Protein AF-A0A962M9F0-F1 (afdb_monomer)

Radius of gyration: 22.5 Å; Cα contacts (8 Å, |Δi|>4): 206; chains: 1; bounding box: 71×39×58 Å

Foldseek 3Di:
DACCVVPVLVVVVVVCVVVVHDDDDDDDDDHLLVQCVVQHDDPDSDLQSLCVVVVHDHQDDLDDPVLVVCVVVVNPVSVVSNVVRVVSSVVSVVVSCLLCQQRRPPAQQVCVVVVNVQARRRPRHHPQWDWPAQWDDDPPWTKTKIAGNPSRHIDIDTDDCVVDDDDDPDDD

Secondary structure (DSSP, 8-state):
--STTTTHHHHHHHHHHHTTPPPPPP-----HHHHHHHH---S--SHHHHHHHTTPPPPPP---HHHHHHHHTT-HHHHHHHHHHHHHHHHHHHHHHHHHTTT-TT---HHHHTT-TTS-TTT--TT-EEEEEEEEEETTEEEEEEEETTT--EEEEEEPGGGSPPP-----

Sequence (172 aa):
AHNGKAFDEKKAQARMMIHHMPPPAPFRQIDTKQEIKKVSAHSSNKLFDLAHSLELDPKEDAGGYNTWINSMAGNKKAQKHFKKYNIQDVNTLEQLYLEIRPWIKSHPQINILTDRPKACPRCGIEDTMHITMKYKATNGNKYVYYRCRECKGMAKSRVPEEQYQKVDYHNA

Nearest PDB structures (foldseek):
  3ncz-assembly2_C  TM=2.449E-01  e=2.724E+00  Homo sapiens
  6wjf-assembly1_A  TM=2.147E-01  e=2.005E+00  Homo sapiens
  8x8x-assembly1_A  TM=3.851E-01  e=9.850E+00  Homo sapiens
  5wng-assembly2_C  TM=2.392E-01  e=4.444E+00  Homo sapiens
  5wng-assembly1_B  TM=2.387E-01  e=5.340E+00  Homo sapiens

pLDDT: mean 90.22, std 8.77, range [54.44, 98.38]

Mean predicted aligned error: 6.49 Å

Solvent-accessible surface area (backbone atoms only — not comparable to full-atom values): 10324 Å² total; per-residue (Å²): 85,70,51,27,79,81,40,56,51,51,56,49,49,53,50,32,58,76,67,72,46,78,81,78,79,93,78,90,81,63,33,51,42,62,47,44,64,76,72,52,86,67,99,51,75,48,70,63,55,40,27,61,76,66,73,42,68,79,65,68,80,79,66,58,71,65,40,56,54,38,31,76,73,66,34,64,68,37,42,52,48,49,53,52,34,55,53,42,50,50,52,38,49,50,53,51,44,64,69,47,51,42,69,43,87,87,60,70,49,35,11,67,77,68,74,34,84,74,19,33,44,74,77,47,49,61,89,34,66,42,82,75,42,76,76,45,80,52,102,90,47,42,29,32,31,31,32,28,70,80,67,59,25,69,50,74,45,79,51,63,65,95,81,50,87,78,86,78,82,74,85,128

Structure (mmCIF, N/CA/C/O backbone):
data_AF-A0A962M9F0-F1
#
_entry.id   AF-A0A962M9F0-F1
#
loop_
_atom_site.group_PDB
_atom_site.id
_atom_site.type_symbol
_atom_site.label_atom_id
_atom_site.label_alt_id
_atom_site.label_comp_id
_atom_site.label_asym_id
_atom_site.label_entity_id
_atom_site.label_seq_id
_atom_site.pdbx_PDB_ins_code
_atom_site.Cartn_x
_atom_site.Cartn_y
_atom_site.Cartn_z
_atom_site.occupancy
_atom_site.B_iso_or_equiv
_atom_site.auth_seq_id
_atom_site.auth_comp_id
_atom_site.auth_asym_id
_atom_site.auth_atom_id
_atom_site.pdbx_PDB_model_num
ATOM 1 N N . ALA A 1 1 ? -3.366 -2.726 4.047 1.00 91.31 1 ALA A N 1
ATOM 2 C CA . ALA A 1 1 ? -3.461 -2.346 5.478 1.00 91.31 1 ALA A CA 1
ATOM 3 C C . ALA A 1 1 ? -2.642 -1.083 5.719 1.00 91.31 1 ALA A C 1
ATOM 5 O O . ALA A 1 1 ? -1.724 -0.832 4.948 1.00 91.31 1 ALA A O 1
ATOM 6 N N . HIS A 1 2 ? -2.929 -0.319 6.772 1.00 94.31 2 HIS A N 1
ATOM 7 C CA . HIS A 1 2 ? -2.104 0.816 7.192 1.00 94.31 2 HIS A CA 1
ATOM 8 C C . HIS A 1 2 ? -1.583 0.559 8.603 1.00 94.31 2 HIS A C 1
ATOM 10 O O . HIS A 1 2 ? -2.379 0.463 9.527 1.00 94.31 2 HIS A O 1
ATOM 16 N N . ASN A 1 3 ? -0.263 0.428 8.771 1.00 95.25 3 ASN A N 1
ATOM 17 C CA . ASN A 1 3 ? 0.381 0.019 10.028 1.00 95.25 3 ASN A CA 1
ATOM 18 C C . ASN A 1 3 ? 0.062 -1.423 10.485 1.00 95.25 3 ASN A C 1
ATOM 20 O O . ASN A 1 3 ? 0.339 -1.781 11.631 1.00 95.25 3 ASN A O 1
ATOM 24 N N . GLY A 1 4 ? -0.477 -2.259 9.594 1.00 94.38 4 GLY A N 1
ATOM 25 C CA . GLY A 1 4 ? -0.932 -3.608 9.925 1.00 94.38 4 GLY A CA 1
ATOM 26 C C . GLY A 1 4 ? 0.179 -4.562 10.351 1.00 94.38 4 GLY A C 1
ATOM 27 O O . GLY A 1 4 ? -0.011 -5.325 11.292 1.00 94.38 4 GLY A O 1
ATOM 28 N N . LYS A 1 5 ? 1.369 -4.471 9.743 1.00 94.50 5 LYS A N 1
ATOM 29 C CA . LYS A 1 5 ? 2.504 -5.350 10.095 1.00 94.50 5 LYS A CA 1
ATOM 30 C C . LYS A 1 5 ? 3.056 -5.066 11.490 1.00 94.50 5 LYS A C 1
ATOM 32 O O . LYS A 1 5 ? 3.600 -5.934 12.167 1.00 94.50 5 LYS A O 1
ATOM 37 N N . ALA A 1 6 ? 2.982 -3.805 11.912 1.00 95.00 6 ALA A N 1
ATOM 38 C CA . ALA A 1 6 ? 3.497 -3.377 13.208 1.00 95.00 6 ALA A CA 1
ATOM 39 C C . ALA A 1 6 ? 2.463 -3.527 14.332 1.00 95.00 6 ALA A C 1
ATOM 41 O O . ALA A 1 6 ? 2.863 -3.568 15.496 1.00 95.00 6 ALA A O 1
ATOM 42 N N . PHE A 1 7 ? 1.170 -3.596 13.998 1.00 95.12 7 PHE A N 1
ATOM 43 C CA . PHE A 1 7 ? 0.080 -3.591 14.968 1.00 95.12 7 PHE A CA 1
ATOM 44 C C . PHE A 1 7 ? -0.876 -4.775 14.792 1.00 95.12 7 PHE A C 1
ATOM 46 O O . PHE A 1 7 ? -0.771 -5.724 15.566 1.00 95.12 7 PHE A O 1
ATOM 53 N N . ASP A 1 8 ? -1.773 -4.738 13.801 1.00 93.94 8 ASP A N 1
ATOM 54 C CA . ASP A 1 8 ? -2.878 -5.699 13.653 1.00 93.94 8 ASP A CA 1
ATOM 55 C C . ASP A 1 8 ? -2.396 -7.150 13.596 1.00 93.94 8 ASP A C 1
ATOM 57 O O . ASP A 1 8 ? -2.868 -7.996 14.352 1.00 93.94 8 ASP A O 1
ATOM 61 N N . GLU A 1 9 ? -1.394 -7.421 12.759 1.00 95.25 9 GLU A N 1
ATOM 62 C CA . GLU A 1 9 ? -0.821 -8.755 12.586 1.00 95.25 9 GLU A CA 1
ATOM 63 C C . GLU A 1 9 ? -0.226 -9.275 13.900 1.00 95.25 9 GLU A C 1
ATOM 65 O O . GLU A 1 9 ? -0.535 -10.384 14.331 1.00 95.25 9 GLU A O 1
ATOM 70 N N . LYS A 1 10 ? 0.564 -8.447 14.593 1.00 95.75 10 LYS A N 1
ATOM 71 C CA . LYS A 1 10 ? 1.186 -8.824 15.870 1.00 95.75 10 LYS A CA 1
ATOM 72 C C . LYS A 1 10 ? 0.148 -9.041 16.968 1.00 95.75 10 LYS A C 1
ATOM 74 O O . LYS A 1 10 ? 0.290 -9.958 17.772 1.00 95.75 10 LYS A O 1
ATOM 79 N N . LYS A 1 11 ? -0.897 -8.208 17.015 1.00 96.69 11 LYS A N 1
ATOM 80 C CA . LYS A 1 11 ? -1.996 -8.346 17.981 1.00 96.69 11 LYS A CA 1
ATOM 81 C C . LYS A 1 11 ? -2.796 -9.622 17.729 1.00 96.69 11 LYS A C 1
ATOM 83 O O . LYS A 1 11 ? -3.086 -10.333 18.689 1.00 96.69 11 LYS A O 1
ATOM 88 N N . ALA A 1 12 ? -3.102 -9.926 16.469 1.00 95.94 12 ALA A N 1
ATOM 89 C CA . ALA A 1 12 ? -3.793 -11.151 16.087 1.00 95.94 12 ALA 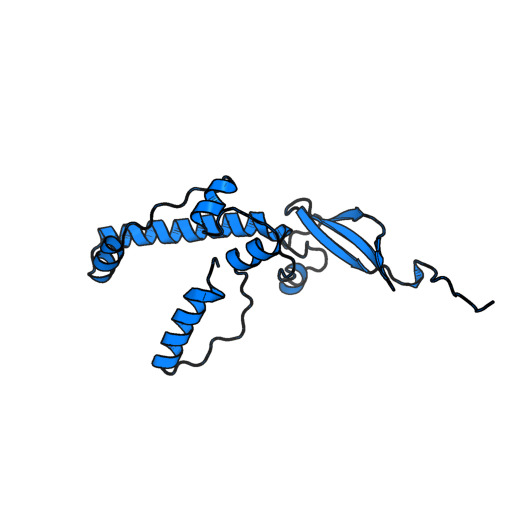A CA 1
ATOM 90 C C . ALA A 1 12 ? -2.949 -12.393 16.411 1.00 95.94 12 ALA A C 1
ATOM 92 O O . ALA A 1 12 ? -3.417 -13.273 17.129 1.00 95.94 12 ALA A O 1
ATOM 93 N N . GLN A 1 13 ? -1.684 -12.430 15.981 1.00 96.44 13 GLN A N 1
ATOM 94 C CA . GLN A 1 13 ? -0.785 -13.561 16.235 1.00 96.44 13 GLN A CA 1
ATOM 95 C C . GLN A 1 13 ? -0.563 -13.807 17.732 1.00 96.44 13 GLN A C 1
ATOM 97 O O . GLN A 1 13 ? -0.595 -14.954 18.164 1.00 96.44 13 GLN A O 1
ATOM 102 N N . ALA A 1 14 ? -0.427 -12.756 18.549 1.00 97.88 14 ALA A N 1
ATOM 103 C CA . ALA A 1 14 ? -0.330 -12.914 20.001 1.00 97.88 14 ALA A CA 1
ATOM 104 C C . ALA A 1 14 ? -1.567 -13.614 20.593 1.00 97.88 14 ALA A C 1
ATOM 106 O O . ALA A 1 14 ? -1.433 -14.470 21.465 1.00 97.88 14 ALA A O 1
ATOM 107 N N . ARG A 1 15 ? -2.776 -13.294 20.107 1.00 97.94 15 ARG A N 1
ATOM 108 C CA . ARG A 1 15 ? -4.003 -13.993 20.524 1.00 97.94 15 ARG A CA 1
ATOM 109 C C . ARG A 1 15 ? -4.039 -15.431 20.020 1.00 97.94 15 ARG A C 1
ATOM 111 O O . ARG A 1 15 ? -4.382 -16.314 20.795 1.00 97.94 15 ARG A O 1
ATOM 118 N N . MET A 1 16 ? -3.622 -15.680 18.782 1.00 97.94 16 MET A N 1
ATOM 119 C CA . MET A 1 16 ? -3.520 -17.038 18.239 1.00 97.94 16 MET A CA 1
ATOM 120 C C . MET A 1 16 ? -2.579 -17.915 19.077 1.00 97.94 16 MET A C 1
ATOM 122 O O . MET A 1 16 ? -2.946 -19.035 19.414 1.00 97.94 16 MET A O 1
ATOM 126 N N . MET A 1 17 ? -1.422 -17.385 19.492 1.00 98.25 17 MET A N 1
ATOM 127 C CA . MET A 1 17 ? -0.468 -18.091 20.359 1.00 98.25 17 MET A CA 1
ATOM 128 C C . MET A 1 17 ? -1.065 -18.427 21.730 1.00 98.25 17 MET A C 1
ATOM 130 O O . MET A 1 17 ? -0.918 -19.553 22.195 1.00 98.25 17 MET A O 1
ATOM 134 N N . ILE A 1 18 ? -1.775 -17.479 22.355 1.00 98.38 18 ILE A N 1
ATOM 135 C CA . ILE A 1 18 ? -2.464 -17.696 23.641 1.00 98.38 18 ILE A CA 1
ATOM 136 C C . ILE A 1 18 ? -3.522 -18.802 23.529 1.00 98.38 18 ILE A C 1
ATOM 138 O O . ILE A 1 18 ? -3.723 -19.558 24.472 1.00 98.38 18 ILE A O 1
ATOM 142 N N . HIS A 1 19 ? -4.193 -18.901 22.382 1.00 98.25 19 HIS A N 1
ATOM 143 C CA . HIS A 1 19 ? -5.245 -19.886 22.134 1.00 98.25 19 HIS A CA 1
ATOM 144 C C . HIS A 1 19 ? -4.746 -21.165 21.442 1.00 98.25 19 HIS A C 1
ATOM 146 O O . HIS A 1 19 ? -5.565 -21.936 20.950 1.00 98.25 19 HIS A O 1
ATOM 152 N N . HIS A 1 20 ? -3.429 -21.397 21.389 1.00 97.56 20 HIS A N 1
ATOM 153 C CA . HIS A 1 20 ? -2.816 -22.574 20.757 1.00 97.56 20 HIS A CA 1
ATOM 154 C C . HIS A 1 20 ? -3.271 -22.816 19.307 1.00 97.56 20 HIS A C 1
ATOM 156 O O . HIS A 1 20 ? -3.342 -23.952 18.839 1.00 97.56 20 HIS A O 1
ATOM 162 N N . MET A 1 21 ? -3.581 -21.741 18.582 1.00 98.12 21 MET A N 1
ATOM 163 C CA . MET A 1 21 ? -3.944 -21.819 17.172 1.00 98.12 21 MET A CA 1
ATOM 164 C C . MET A 1 21 ? -2.680 -21.907 16.306 1.00 98.12 21 MET A C 1
ATOM 166 O O . MET A 1 21 ? -1.683 -21.241 16.613 1.00 98.12 21 MET A O 1
ATOM 170 N N . PRO A 1 22 ? -2.702 -22.679 15.203 1.00 97.31 22 PRO A N 1
ATOM 171 C CA . PRO A 1 22 ? -1.584 -22.721 14.268 1.00 97.31 22 PRO A CA 1
ATOM 172 C C . PRO A 1 22 ? -1.374 -21.348 13.610 1.00 97.31 22 PRO A C 1
ATOM 174 O O . PRO A 1 22 ? -2.337 -20.587 13.467 1.00 97.31 22 PRO A O 1
ATOM 177 N N . PRO A 1 23 ? -0.142 -21.016 13.179 1.00 95.94 23 PRO A N 1
ATOM 178 C CA . PRO A 1 23 ? 0.106 -19.785 12.436 1.00 95.94 23 PRO A CA 1
ATOM 179 C C . PRO A 1 23 ? -0.738 -19.746 11.149 1.00 95.94 23 PRO A C 1
ATOM 181 O O . PRO A 1 23 ? -1.020 -20.797 10.565 1.00 95.94 23 PRO A O 1
ATOM 184 N N . PRO A 1 24 ? -1.142 -18.551 10.678 1.00 94.31 24 PRO A N 1
ATOM 185 C CA . PRO A 1 24 ? -1.878 -18.438 9.426 1.00 94.31 24 PRO A CA 1
ATOM 186 C C . PRO A 1 24 ? -1.002 -18.874 8.243 1.00 94.31 24 PRO A C 1
ATOM 188 O O . PRO A 1 24 ? 0.226 -18.763 8.287 1.00 94.31 24 PRO A O 1
ATOM 191 N N . ALA A 1 25 ? -1.636 -19.323 7.158 1.00 95.12 25 ALA A N 1
ATOM 192 C CA . ALA A 1 25 ? -0.933 -19.592 5.907 1.00 95.12 25 ALA A CA 1
ATOM 193 C C . ALA A 1 25 ? -0.184 -18.331 5.420 1.00 95.12 25 ALA A C 1
ATOM 195 O O . ALA A 1 25 ? -0.677 -17.219 5.634 1.00 95.12 25 ALA A O 1
ATOM 196 N N . PRO A 1 26 ? 0.977 -18.465 4.751 1.00 92.00 26 PRO A N 1
ATOM 197 C CA . PRO A 1 26 ? 1.729 -17.316 4.259 1.00 92.00 26 PRO A CA 1
ATOM 198 C C . PRO A 1 26 ? 0.885 -16.419 3.346 1.00 92.00 26 PRO A C 1
ATOM 200 O O . PRO A 1 26 ? 0.266 -16.889 2.393 1.00 92.00 26 PRO A O 1
ATOM 203 N N . PHE A 1 27 ? 0.903 -15.112 3.600 1.00 91.25 27 PHE A N 1
ATOM 204 C CA . PHE A 1 27 ? 0.191 -14.120 2.796 1.00 91.25 27 PHE A CA 1
ATOM 205 C C . PHE A 1 27 ? 1.095 -12.937 2.454 1.00 91.25 27 PHE A C 1
ATOM 207 O O . PHE A 1 27 ? 2.059 -12.624 3.155 1.00 91.25 27 PHE A O 1
ATOM 214 N N . ARG A 1 28 ? 0.777 -12.239 1.358 1.00 89.00 28 ARG A N 1
ATOM 215 C CA . ARG A 1 28 ? 1.411 -10.956 1.036 1.00 89.00 28 ARG A CA 1
ATOM 216 C C . ARG A 1 28 ? 0.565 -9.816 1.571 1.00 89.00 28 ARG A C 1
ATOM 218 O O . ARG A 1 28 ? -0.609 -9.698 1.241 1.00 89.00 28 ARG A O 1
ATOM 225 N N . GLN A 1 29 ? 1.199 -8.926 2.323 1.00 92.31 29 GLN A N 1
ATOM 226 C CA . GLN A 1 29 ? 0.565 -7.717 2.832 1.00 92.31 29 GLN A CA 1
ATOM 227 C C . GLN A 1 29 ? 1.301 -6.471 2.355 1.00 92.31 29 GLN A C 1
ATOM 229 O O . GLN A 1 29 ? 2.511 -6.314 2.560 1.00 92.31 29 GLN A O 1
ATOM 234 N N . ILE A 1 30 ? 0.528 -5.551 1.784 1.00 95.31 30 ILE A N 1
ATOM 235 C CA . ILE A 1 30 ? 0.953 -4.181 1.518 1.00 95.31 30 ILE A CA 1
ATOM 236 C C . ILE A 1 30 ? 0.560 -3.334 2.727 1.00 95.31 30 ILE A C 1
ATOM 238 O O . ILE A 1 30 ? -0.628 -3.167 3.034 1.00 95.31 30 ILE A O 1
ATOM 242 N N . ASP A 1 31 ? 1.575 -2.832 3.425 1.00 96.50 31 ASP A N 1
ATOM 243 C CA . ASP A 1 31 ? 1.419 -1.875 4.515 1.00 96.50 31 ASP A CA 1
ATOM 244 C C . ASP A 1 31 ? 1.686 -0.470 3.970 1.00 96.50 31 ASP A C 1
ATOM 246 O O . ASP A 1 31 ? 2.838 -0.084 3.765 1.00 96.50 31 ASP A O 1
ATOM 250 N N . THR A 1 32 ? 0.620 0.286 3.708 1.00 96.44 32 THR A N 1
ATOM 251 C CA . THR A 1 32 ? 0.701 1.592 3.037 1.00 96.44 32 THR A CA 1
ATOM 252 C C . THR A 1 32 ? 1.570 2.577 3.812 1.00 96.44 32 THR A C 1
ATOM 254 O O . THR A 1 32 ? 2.328 3.325 3.206 1.00 96.44 32 THR A O 1
ATOM 257 N N . LYS A 1 33 ? 1.573 2.508 5.149 1.00 96.50 33 LYS A N 1
ATOM 258 C CA . LYS A 1 33 ? 2.432 3.343 5.997 1.00 96.50 33 LYS A CA 1
ATOM 259 C C . LYS A 1 33 ? 3.915 3.041 5.794 1.00 96.50 33 LYS A C 1
ATOM 261 O O . LYS A 1 33 ? 4.734 3.956 5.798 1.00 96.50 33 LYS A O 1
ATOM 266 N N . GLN A 1 34 ? 4.277 1.766 5.656 1.00 96.12 34 GLN A N 1
ATOM 267 C CA . GLN A 1 34 ? 5.665 1.385 5.387 1.00 96.12 34 GLN A CA 1
ATOM 268 C C . GLN A 1 34 ? 6.071 1.728 3.958 1.00 96.12 34 GLN A C 1
ATOM 270 O O . GLN A 1 34 ? 7.188 2.186 3.747 1.00 96.12 34 GLN A O 1
ATOM 275 N N . GLU A 1 35 ? 5.187 1.510 2.983 1.00 96.50 35 GLU A N 1
ATOM 276 C CA . GLU A 1 35 ? 5.506 1.788 1.583 1.00 96.50 35 GLU A CA 1
ATOM 277 C C . GLU A 1 35 ? 5.673 3.288 1.316 1.00 96.50 35 GLU A C 1
ATOM 279 O O . GLU A 1 35 ? 6.654 3.670 0.684 1.00 96.50 35 GLU A O 1
ATOM 284 N N . ILE A 1 36 ? 4.805 4.141 1.873 1.00 95.69 36 ILE A N 1
ATOM 285 C CA . ILE A 1 36 ? 4.906 5.608 1.759 1.00 95.69 36 ILE A CA 1
ATOM 286 C C . ILE A 1 36 ? 6.245 6.114 2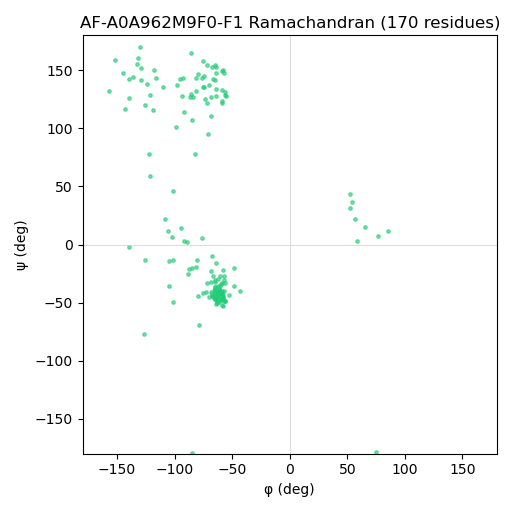.297 1.00 95.69 36 ILE A C 1
ATOM 288 O O . ILE A 1 36 ? 6.939 6.860 1.607 1.00 95.69 36 ILE A O 1
ATOM 292 N N . LYS A 1 37 ? 6.672 5.630 3.472 1.00 95.25 37 LYS A N 1
ATOM 293 C CA . LYS A 1 37 ? 7.967 5.991 4.077 1.00 95.25 37 LYS A CA 1
ATOM 294 C C . LYS A 1 37 ? 9.175 5.692 3.187 1.00 95.25 37 LYS A C 1
ATOM 296 O O . LYS A 1 37 ? 10.212 6.322 3.345 1.00 95.25 37 LYS A O 1
ATOM 301 N N . LYS A 1 38 ? 9.078 4.711 2.284 1.00 95.44 38 LYS A N 1
ATOM 302 C CA . LYS A 1 38 ? 10.180 4.341 1.378 1.00 95.44 38 LYS A CA 1
ATOM 303 C C . LYS A 1 38 ? 10.286 5.258 0.161 1.00 95.44 38 LYS A C 1
ATOM 305 O O . LYS A 1 38 ? 11.300 5.208 -0.537 1.00 95.44 38 LYS A O 1
ATOM 310 N N . VAL A 1 39 ? 9.220 5.989 -0.165 1.00 94.69 39 VAL A N 1
ATOM 311 C CA . VAL A 1 39 ? 9.084 6.691 -1.452 1.00 94.69 39 VAL A CA 1
ATOM 312 C C . VAL A 1 39 ? 8.790 8.179 -1.311 1.00 94.69 39 VAL A C 1
ATOM 314 O O . VAL A 1 39 ? 8.911 8.899 -2.294 1.00 94.69 39 VAL A O 1
ATOM 317 N N . SER A 1 40 ? 8.429 8.645 -0.117 1.00 93.81 40 SER A N 1
ATOM 318 C CA . SER A 1 40 ? 7.998 10.021 0.132 1.00 93.81 40 SER A CA 1
ATOM 319 C C . SER A 1 40 ? 8.315 10.457 1.565 1.00 93.81 40 SER A C 1
ATOM 321 O O . SER A 1 40 ? 8.478 9.623 2.460 1.00 93.81 40 SER A O 1
ATOM 323 N N . ALA A 1 41 ? 8.386 11.771 1.775 1.00 94.69 41 ALA A N 1
ATOM 324 C CA . ALA A 1 41 ? 8.697 12.402 3.055 1.00 94.69 41 ALA A CA 1
ATOM 325 C C . A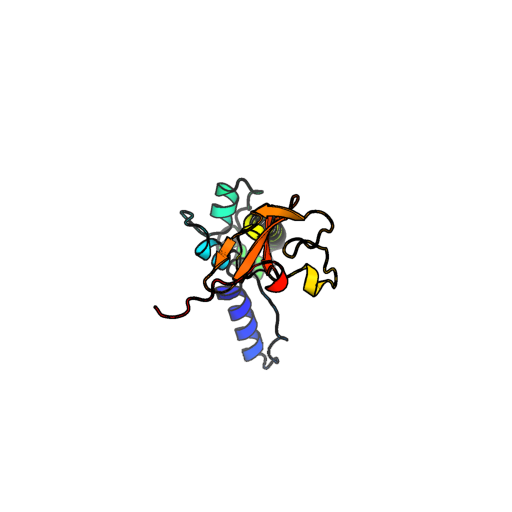LA A 1 41 ? 7.552 13.329 3.509 1.00 94.69 41 ALA A C 1
ATOM 327 O O . ALA A 1 41 ? 7.746 14.528 3.681 1.00 94.69 41 ALA A O 1
ATOM 328 N N . HIS A 1 42 ? 6.343 12.781 3.674 1.00 93.81 42 HIS A N 1
ATOM 329 C CA . HIS A 1 42 ? 5.217 13.529 4.248 1.00 93.81 42 HIS A CA 1
ATOM 330 C C . HIS A 1 42 ? 5.498 13.923 5.706 1.00 93.81 42 HIS A C 1
ATOM 332 O O . HIS A 1 42 ? 6.112 13.155 6.452 1.00 93.81 42 HIS A O 1
ATOM 338 N N . SER A 1 43 ? 4.970 15.074 6.138 1.00 94.56 43 SER A N 1
ATOM 339 C CA . SER A 1 43 ? 5.096 15.578 7.517 1.00 94.56 43 SER A CA 1
ATOM 340 C C . SER A 1 43 ? 4.567 14.592 8.565 1.00 94.56 43 SER A C 1
ATOM 342 O O . SER A 1 43 ? 5.073 14.524 9.683 1.00 94.56 43 SER A O 1
ATOM 344 N N . SER A 1 44 ? 3.565 13.790 8.200 1.00 94.25 44 SER A N 1
ATOM 345 C CA . SER A 1 44 ? 3.073 12.673 8.997 1.00 94.25 44 SER A CA 1
ATOM 346 C C . SER A 1 44 ? 2.633 11.528 8.092 1.00 94.25 44 SER A C 1
ATOM 348 O O . SER A 1 44 ? 2.136 11.730 6.991 1.00 94.25 44 SER A O 1
ATOM 350 N N . ASN A 1 45 ? 2.808 10.302 8.587 1.00 94.94 45 ASN A N 1
ATOM 351 C CA . ASN A 1 45 ? 2.391 9.074 7.911 1.00 94.94 45 ASN A CA 1
ATOM 352 C C . ASN A 1 45 ? 1.182 8.426 8.599 1.00 94.94 45 ASN A C 1
ATOM 354 O O . ASN A 1 45 ? 1.014 7.209 8.518 1.00 94.94 45 ASN A O 1
ATOM 358 N N . LYS A 1 46 ? 0.398 9.186 9.372 1.00 93.06 46 LYS A N 1
ATOM 359 C CA . LYS A 1 46 ? -0.895 8.698 9.867 1.00 93.06 46 LYS A CA 1
ATOM 360 C C . LYS A 1 46 ? -1.893 8.719 8.712 1.00 93.06 46 LYS A C 1
ATOM 362 O O . LYS A 1 46 ? -1.861 9.631 7.896 1.00 93.06 46 LYS A O 1
ATOM 367 N N . LEU A 1 47 ? -2.797 7.741 8.679 1.00 92.56 47 LEU A N 1
ATOM 368 C CA . LEU A 1 47 ? -3.824 7.639 7.638 1.00 92.56 47 LEU A CA 1
ATOM 369 C C . LEU A 1 47 ? -4.630 8.937 7.484 1.00 92.56 47 LEU A C 1
ATOM 371 O O . LEU A 1 47 ? -4.831 9.374 6.363 1.00 92.56 47 LEU A O 1
ATOM 375 N N . PHE A 1 48 ? -5.027 9.561 8.599 1.00 90.62 48 PHE A N 1
ATOM 376 C CA . PHE A 1 48 ? -5.761 10.831 8.601 1.00 90.62 48 PHE A CA 1
ATOM 377 C C . PHE A 1 48 ? -4.977 11.957 7.908 1.00 90.62 48 PHE A C 1
ATOM 379 O O . PHE A 1 48 ? -5.488 12.583 6.986 1.00 90.62 48 PHE A O 1
ATOM 386 N N . ASP A 1 49 ? -3.720 12.166 8.309 1.00 92.75 49 ASP A N 1
ATOM 387 C CA . ASP A 1 49 ? -2.880 13.241 7.767 1.00 92.75 49 ASP A CA 1
ATOM 388 C C . ASP A 1 49 ? -2.593 13.026 6.275 1.00 92.75 49 ASP A C 1
ATOM 390 O O . ASP A 1 49 ? -2.621 13.969 5.490 1.00 92.75 49 ASP A O 1
ATOM 394 N N . LEU A 1 50 ? -2.363 11.770 5.875 1.00 94.38 50 LEU A N 1
ATOM 395 C CA . LEU A 1 50 ? -2.155 11.405 4.476 1.00 94.38 50 LEU A CA 1
ATOM 396 C C . LEU A 1 50 ? -3.414 11.628 3.642 1.00 94.38 50 LEU A C 1
ATOM 398 O O . LEU A 1 50 ? -3.311 12.221 2.574 1.00 94.38 50 LEU A O 1
ATOM 402 N N . ALA A 1 51 ? -4.576 11.196 4.138 1.00 92.69 51 ALA A N 1
ATOM 403 C CA . ALA A 1 51 ? -5.856 11.405 3.472 1.00 92.69 51 ALA A CA 1
ATOM 404 C C . ALA A 1 51 ? -6.128 12.894 3.251 1.00 92.69 51 ALA A C 1
ATOM 406 O O . ALA A 1 51 ? -6.479 13.284 2.148 1.00 92.69 51 ALA A O 1
ATOM 407 N N . HIS A 1 52 ? -5.861 13.730 4.257 1.00 91.19 52 HIS A N 1
ATOM 408 C CA . HIS A 1 52 ? -5.994 15.176 4.115 1.00 91.19 52 HIS A CA 1
ATOM 409 C C . HIS A 1 52 ? -4.993 15.755 3.102 1.00 91.19 52 HIS A C 1
ATOM 411 O O . HIS A 1 52 ? -5.378 16.516 2.224 1.00 91.19 52 HIS A O 1
ATOM 417 N N . SER A 1 53 ? -3.714 15.366 3.182 1.00 92.31 53 SER A N 1
ATOM 418 C CA . SER A 1 53 ? -2.663 15.897 2.297 1.00 92.31 53 SER A CA 1
ATOM 419 C C . SER A 1 53 ? -2.789 15.477 0.831 1.00 92.31 53 SER A C 1
ATOM 421 O O . SER A 1 53 ? -2.220 16.131 -0.037 1.00 92.31 53 SER A O 1
ATOM 423 N N . LEU A 1 54 ? -3.479 14.366 0.571 1.00 92.94 54 LEU A N 1
ATOM 424 C CA . LEU A 1 54 ? -3.708 13.806 -0.760 1.00 92.94 54 LEU A CA 1
ATOM 425 C C . LEU A 1 54 ? -5.149 14.036 -1.236 1.00 92.94 54 LEU A C 1
ATOM 427 O O . LEU A 1 54 ? -5.553 13.423 -2.216 1.00 92.94 54 LEU A O 1
ATOM 431 N N . GLU A 1 55 ? -5.912 14.882 -0.532 1.00 93.19 55 GLU A N 1
ATOM 432 C CA . GLU A 1 55 ? -7.294 15.241 -0.883 1.00 93.19 55 GLU A CA 1
ATOM 433 C C . GLU A 1 55 ? -8.213 14.014 -1.068 1.00 93.19 55 GLU A C 1
ATOM 435 O O . GLU A 1 55 ? -9.084 13.983 -1.933 1.00 93.19 55 GLU A O 1
ATOM 440 N N . LEU A 1 56 ? -8.007 12.980 -0.245 1.00 92.38 56 LEU A N 1
ATOM 441 C CA . LEU A 1 56 ? -8.831 11.769 -0.217 1.00 92.38 56 LEU A CA 1
ATOM 442 C C . LEU A 1 56 ? -10.054 11.964 0.678 1.00 92.38 56 LEU A C 1
ATOM 444 O O . LEU A 1 56 ? -10.080 12.858 1.531 1.00 92.38 56 LEU A O 1
ATOM 448 N N . ASP A 1 57 ? -11.035 11.066 0.550 1.00 84.19 57 ASP A N 1
ATOM 449 C CA . ASP A 1 57 ? -12.246 11.151 1.357 1.00 84.19 57 ASP A CA 1
ATOM 450 C C . ASP A 1 57 ? -11.911 11.174 2.856 1.00 84.19 57 ASP A C 1
ATOM 452 O O . ASP A 1 57 ? -11.191 10.294 3.363 1.00 84.19 57 ASP A O 1
ATOM 456 N N . PRO A 1 58 ? -12.438 12.175 3.584 1.00 70.81 58 PRO A N 1
ATOM 457 C CA . PRO A 1 58 ? -12.036 12.432 4.946 1.00 70.81 58 PRO A CA 1
ATOM 458 C C . PRO A 1 58 ? -12.431 11.271 5.850 1.00 70.81 58 PRO A C 1
ATOM 460 O O . PRO A 1 58 ? -13.498 10.659 5.743 1.00 70.81 58 PRO A O 1
ATOM 463 N N . LYS A 1 59 ? -11.534 10.989 6.783 1.00 72.06 59 LYS A N 1
ATOM 464 C CA . LYS A 1 59 ? -11.752 10.029 7.850 1.00 72.06 59 LYS A CA 1
ATOM 465 C C . LYS A 1 59 ? -12.565 10.690 8.965 1.00 72.06 59 LYS A C 1
ATOM 467 O O . LYS A 1 59 ? -12.228 11.787 9.408 1.00 72.06 59 LYS A O 1
ATOM 472 N N . GLU A 1 60 ? -13.615 10.015 9.431 1.00 73.69 60 GLU A N 1
ATOM 473 C CA . GLU A 1 60 ? -14.332 10.447 10.636 1.00 73.69 60 GLU A CA 1
ATOM 474 C C . GLU A 1 60 ? -13.439 10.281 11.870 1.00 73.69 60 GLU A C 1
ATOM 476 O O . GLU A 1 60 ? -12.557 9.424 11.899 1.00 73.69 60 GLU A O 1
ATOM 481 N N . ASP A 1 61 ? -13.662 11.084 12.907 1.00 74.06 61 ASP A N 1
ATOM 482 C CA . ASP A 1 61 ? -13.014 10.848 14.195 1.00 74.06 61 ASP A CA 1
ATOM 483 C C . ASP A 1 61 ? -13.500 9.505 14.772 1.00 74.06 61 ASP A C 1
ATOM 485 O O . ASP A 1 61 ? -14.699 9.223 14.791 1.00 74.06 61 ASP A O 1
ATOM 489 N N . ALA A 1 62 ? -12.562 8.685 15.256 1.00 72.50 62 ALA A N 1
ATOM 490 C CA . ALA A 1 62 ? -12.845 7.435 15.972 1.00 72.50 62 ALA A CA 1
ATOM 491 C C . ALA A 1 62 ? -13.581 7.680 17.297 1.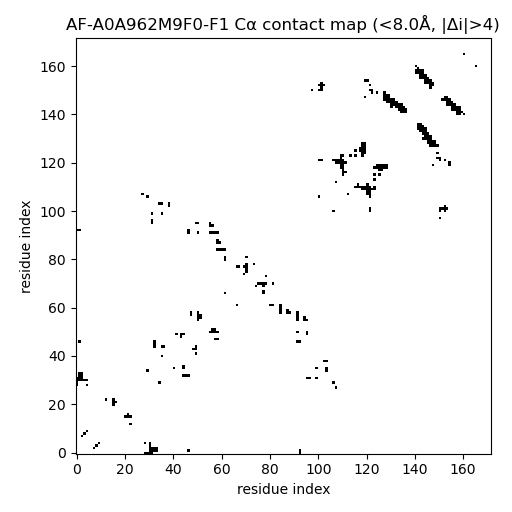00 72.50 62 ALA A C 1
ATOM 493 O O . ALA A 1 62 ? -14.070 6.747 17.946 1.00 72.50 62 ALA A O 1
ATOM 494 N N . GLY A 1 63 ? -13.550 8.936 17.739 1.00 76.12 63 GLY A N 1
ATOM 495 C CA . GLY A 1 63 ? -13.816 9.343 19.094 1.00 76.12 63 GLY A CA 1
ATOM 496 C C . GLY A 1 63 ? -12.643 9.016 20.016 1.00 76.12 63 GLY A C 1
ATOM 497 O O . GLY A 1 63 ? -11.601 8.480 19.633 1.00 76.12 63 GLY A O 1
ATOM 498 N N . GLY A 1 64 ? -12.834 9.342 21.290 1.00 82.56 64 GLY A N 1
ATOM 499 C CA . GLY A 1 64 ? -11.845 9.084 22.326 1.00 82.56 64 GLY A CA 1
ATOM 500 C C . GLY A 1 64 ? -11.922 7.675 22.912 1.00 82.56 64 GLY A C 1
ATOM 501 O O . GLY A 1 64 ? -12.798 6.864 22.606 1.00 82.56 64 GLY A O 1
ATOM 502 N N . TYR A 1 65 ? -11.032 7.428 23.869 1.00 86.75 65 TYR A N 1
ATOM 503 C CA . TYR A 1 65 ? -10.983 6.217 24.692 1.00 86.75 65 TYR A CA 1
ATOM 504 C C . TYR A 1 65 ? -12.345 5.821 25.301 1.00 86.75 65 TYR A C 1
ATOM 506 O O . TYR A 1 65 ? -12.695 4.643 25.351 1.00 86.75 65 TYR A O 1
ATOM 514 N N . ASN A 1 66 ? -13.169 6.802 25.679 1.00 86.75 66 ASN A N 1
ATOM 515 C CA . ASN A 1 66 ? -14.508 6.551 26.219 1.00 86.75 66 ASN A CA 1
ATOM 516 C C . ASN A 1 66 ? -15.434 5.849 25.218 1.00 86.75 66 ASN A C 1
ATOM 518 O O . ASN A 1 66 ? -16.237 5.005 25.612 1.00 86.75 66 ASN A O 1
ATOM 522 N N . THR A 1 67 ? -15.324 6.156 23.924 1.00 86.19 67 THR A N 1
ATOM 523 C CA . THR A 1 67 ? -16.119 5.484 22.891 1.00 86.19 67 THR A CA 1
ATOM 524 C C . THR A 1 67 ? -15.790 3.993 22.869 1.00 86.19 67 THR A C 1
ATOM 526 O O . THR A 1 67 ? -16.711 3.175 22.865 1.00 86.19 67 THR A O 1
ATOM 529 N N . TRP A 1 68 ? -14.499 3.641 22.953 1.00 88.44 68 TRP A N 1
ATOM 530 C CA . TRP A 1 68 ? -14.002 2.258 22.999 1.00 88.44 68 TRP A CA 1
ATOM 531 C C . TRP A 1 68 ? -14.589 1.481 24.178 1.00 88.44 68 TRP A C 1
ATOM 533 O O . TRP A 1 68 ? -15.207 0.436 23.965 1.00 88.44 68 TRP A O 1
ATOM 543 N N . ILE A 1 69 ? -14.470 2.019 25.397 1.00 92.06 69 ILE A N 1
ATOM 544 C CA . ILE A 1 69 ? -15.028 1.392 26.607 1.00 92.06 69 ILE A CA 1
ATOM 545 C C . ILE A 1 69 ? -16.533 1.174 26.458 1.00 92.06 69 ILE A C 1
ATOM 547 O O . ILE A 1 69 ? -17.027 0.073 26.691 1.00 92.06 69 ILE A O 1
ATOM 551 N N . ASN A 1 70 ? -17.263 2.201 26.021 1.00 90.88 70 ASN A N 1
ATOM 552 C CA . ASN A 1 70 ? -18.712 2.113 25.866 1.00 90.88 70 ASN A CA 1
ATOM 553 C C . ASN A 1 70 ? -19.116 1.039 24.848 1.00 90.88 70 ASN A C 1
ATOM 555 O O . ASN A 1 70 ? -20.090 0.319 25.058 1.00 90.88 70 ASN A O 1
ATOM 559 N N . SER A 1 71 ? -18.360 0.897 23.758 1.00 92.00 71 SER A N 1
ATOM 560 C CA . SER A 1 71 ? -18.590 -0.153 22.762 1.00 92.00 71 SER A CA 1
ATOM 561 C C . SER A 1 71 ? -18.397 -1.554 23.347 1.00 92.00 71 SER A C 1
ATOM 563 O O . SER A 1 71 ? -19.245 -2.427 23.137 1.00 92.00 71 SER A O 1
ATOM 565 N N . MET A 1 72 ? -17.332 -1.749 24.136 1.00 91.38 72 MET A N 1
ATOM 566 C CA . MET A 1 72 ? -17.066 -3.006 24.846 1.00 91.38 72 MET A CA 1
ATOM 567 C C . MET A 1 72 ? -18.130 -3.320 25.903 1.00 91.38 72 MET A C 1
ATOM 569 O O . MET A 1 72 ? -18.464 -4.483 26.101 1.00 91.38 72 MET A O 1
ATOM 573 N N . ALA A 1 73 ? -18.711 -2.295 26.527 1.00 94.56 73 ALA A N 1
ATOM 574 C CA . ALA A 1 73 ? -19.814 -2.423 27.478 1.00 94.56 73 ALA A CA 1
ATOM 575 C C . ALA A 1 73 ? -21.184 -2.700 26.817 1.00 94.56 73 ALA A C 1
ATOM 577 O O . ALA A 1 73 ? -22.206 -2.706 27.497 1.00 94.56 73 ALA A O 1
ATOM 578 N N . GLY A 1 74 ? -21.243 -2.905 25.495 1.00 93.81 74 GLY A N 1
ATOM 579 C CA . GLY A 1 74 ? -22.488 -3.227 24.789 1.00 93.81 74 GLY A CA 1
ATOM 580 C C . GLY A 1 74 ? -23.332 -2.012 24.387 1.00 93.81 74 GLY A C 1
ATOM 581 O O . GLY A 1 74 ? -24.482 -2.168 23.971 1.00 93.81 74 GLY A O 1
ATOM 582 N N . ASN A 1 75 ? -22.796 -0.790 24.476 1.00 95.19 75 ASN A N 1
ATOM 583 C CA . ASN A 1 75 ? -23.534 0.405 24.077 1.00 95.19 75 ASN A CA 1
ATOM 584 C C . ASN A 1 75 ? -23.748 0.436 22.551 1.00 95.19 75 ASN A C 1
ATOM 586 O O . ASN A 1 75 ? -22.822 0.689 21.776 1.00 95.19 75 ASN A O 1
ATOM 590 N N . LYS A 1 76 ? -25.003 0.262 22.116 1.00 94.94 76 LYS A N 1
ATOM 591 C CA . LYS A 1 76 ? -25.378 0.223 20.690 1.00 94.94 76 LYS A CA 1
ATOM 592 C C . LYS A 1 76 ? -25.004 1.494 19.917 1.00 94.94 76 LYS A C 1
ATOM 594 O O . LYS A 1 76 ? -24.674 1.408 18.735 1.00 94.94 76 LYS A O 1
ATOM 599 N N . LYS A 1 77 ? -25.039 2.674 20.550 1.00 92.06 77 LYS A N 1
ATOM 600 C CA . LYS A 1 77 ? -24.669 3.946 19.901 1.00 92.06 77 LYS A CA 1
ATOM 601 C C . LYS A 1 77 ? -23.164 3.997 19.633 1.00 92.06 77 LYS A C 1
ATOM 603 O O . LYS A 1 77 ? -22.767 4.324 18.517 1.00 92.06 77 LYS A O 1
ATOM 608 N N . ALA A 1 78 ? -22.349 3.610 20.615 1.00 92.56 78 ALA A N 1
ATOM 609 C CA . ALA A 1 78 ? -20.898 3.513 20.457 1.00 92.56 78 ALA A CA 1
ATOM 610 C C . ALA A 1 78 ? -20.514 2.457 19.406 1.00 92.56 78 ALA A C 1
ATOM 612 O O . ALA A 1 78 ? -19.700 2.732 18.530 1.00 92.56 78 ALA A O 1
ATOM 613 N N . GLN A 1 79 ? -21.164 1.289 19.416 1.00 93.31 79 GLN A N 1
ATOM 614 C CA . GLN A 1 79 ? -20.945 0.242 18.411 1.00 93.31 79 GLN A CA 1
ATOM 615 C C . GLN A 1 79 ? -21.322 0.695 16.994 1.00 93.31 79 GLN A C 1
ATOM 617 O O . GLN A 1 79 ? -20.572 0.456 16.048 1.00 93.31 79 GLN A O 1
ATOM 622 N N . LYS A 1 80 ? -22.461 1.388 16.828 1.00 92.88 80 LYS A N 1
ATOM 623 C CA . LYS A 1 80 ? -22.874 1.945 15.530 1.00 92.88 80 LYS A CA 1
ATOM 624 C C . LYS A 1 80 ? -21.865 2.975 15.019 1.00 92.88 80 LYS A C 1
ATOM 626 O O . LYS A 1 80 ? -21.545 2.963 13.832 1.00 92.88 80 LYS A O 1
ATOM 631 N N . HIS A 1 81 ? -21.354 3.829 15.904 1.00 90.62 81 HIS A N 1
ATOM 632 C CA . HIS A 1 81 ? -20.311 4.792 15.565 1.00 90.62 81 HIS A CA 1
ATOM 633 C C . HIS A 1 81 ? -19.005 4.094 15.151 1.00 90.62 81 HIS A C 1
ATOM 635 O O . HIS A 1 81 ? -18.506 4.378 14.068 1.00 90.62 81 HIS A O 1
ATOM 641 N N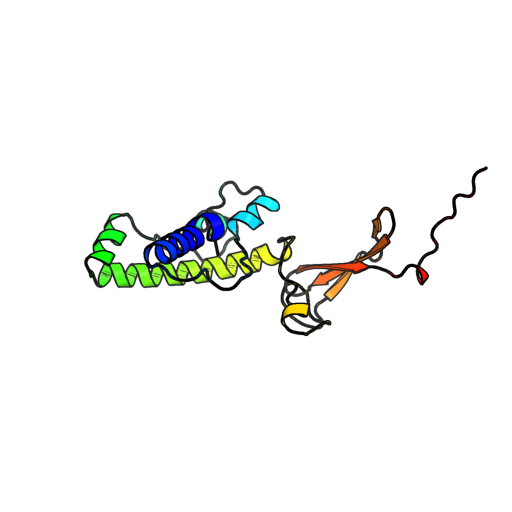 . PHE A 1 82 ? -18.519 3.098 15.907 1.00 89.38 82 PHE A N 1
ATOM 642 C CA . PHE A 1 82 ? -17.335 2.321 15.507 1.00 89.38 82 PHE A CA 1
ATOM 643 C C . PHE A 1 82 ? -17.493 1.613 14.180 1.00 89.38 82 PHE A C 1
ATOM 645 O O . PHE A 1 82 ? -16.562 1.590 13.385 1.00 89.38 82 PHE A O 1
ATOM 652 N N . LYS A 1 83 ? -18.661 1.014 13.938 1.00 91.00 83 LYS A N 1
ATOM 653 C CA . LYS A 1 83 ? -18.930 0.359 12.662 1.00 91.00 83 LYS A CA 1
ATOM 654 C C . LYS A 1 83 ? -18.785 1.360 11.516 1.00 91.00 83 LYS A C 1
ATOM 656 O O . LYS A 1 83 ? -18.115 1.051 10.539 1.00 91.00 83 LYS A O 1
ATOM 661 N N . LYS A 1 84 ? -19.383 2.548 11.650 1.00 90.69 84 LYS A N 1
ATOM 662 C CA . LYS A 1 84 ? -19.292 3.614 10.645 1.00 90.69 84 LYS A CA 1
ATOM 663 C C . LYS A 1 84 ? -17.843 4.067 10.437 1.00 90.69 84 LYS A C 1
ATOM 665 O O . LYS A 1 84 ? -17.375 4.074 9.304 1.00 90.69 84 LYS A O 1
ATOM 670 N N . TYR A 1 85 ? -17.133 4.350 11.525 1.00 89.00 85 TYR A N 1
ATOM 671 C CA . TYR A 1 85 ? -15.729 4.749 11.501 1.00 89.00 85 TYR A CA 1
ATOM 672 C C . TYR A 1 85 ? -14.830 3.692 10.837 1.00 89.00 85 TYR A C 1
ATOM 674 O O . TYR A 1 85 ? -14.066 4.015 9.936 1.00 89.00 85 TYR A O 1
ATOM 682 N N . ASN A 1 86 ? -14.966 2.414 11.208 1.00 89.88 86 ASN A N 1
ATOM 683 C CA . ASN A 1 86 ? -14.158 1.329 10.646 1.00 89.88 86 ASN A CA 1
ATOM 684 C C . ASN A 1 86 ? -14.422 1.123 9.147 1.00 89.88 86 ASN A C 1
ATOM 686 O O . ASN A 1 86 ? -13.494 0.814 8.405 1.00 89.88 86 ASN A O 1
ATOM 690 N N . ILE A 1 87 ? -15.673 1.285 8.696 1.00 91.88 87 ILE A N 1
ATOM 691 C CA . ILE A 1 87 ? -16.014 1.234 7.266 1.00 91.88 87 ILE A CA 1
ATOM 692 C C . ILE A 1 87 ? -15.323 2.382 6.525 1.00 91.88 87 ILE A C 1
ATOM 694 O O . ILE A 1 87 ? -14.683 2.145 5.503 1.00 91.88 87 ILE A O 1
ATOM 698 N N . GLN A 1 88 ? -15.401 3.603 7.061 1.00 90.19 88 GLN A N 1
ATOM 699 C CA . GLN A 1 88 ? -14.744 4.758 6.453 1.00 90.19 88 GLN A CA 1
ATOM 700 C C . GLN A 1 88 ? -13.222 4.578 6.397 1.00 90.19 88 GLN A C 1
ATOM 702 O O . GLN A 1 88 ? -12.617 4.835 5.363 1.00 90.19 88 GLN A O 1
ATOM 707 N N . ASP A 1 89 ? -12.609 4.049 7.458 1.00 89.88 89 ASP A N 1
ATOM 708 C CA . ASP A 1 89 ? -11.176 3.741 7.497 1.00 89.88 89 ASP A CA 1
ATOM 709 C C . ASP A 1 89 ? -10.744 2.780 6.385 1.00 89.88 89 ASP A C 1
ATOM 711 O O . ASP A 1 89 ? -9.678 2.966 5.796 1.00 89.88 89 ASP A O 1
ATOM 715 N N . VAL A 1 90 ? -11.559 1.763 6.086 1.00 92.75 90 VAL A N 1
ATOM 716 C CA . VAL A 1 90 ? -11.294 0.824 4.986 1.00 92.75 90 VAL A CA 1
ATOM 717 C C . VAL A 1 90 ? -11.382 1.533 3.635 1.00 92.75 90 VAL A C 1
ATOM 719 O O . VAL A 1 90 ? -10.477 1.360 2.819 1.00 92.75 90 VAL A O 1
ATOM 722 N N . ASN A 1 91 ? -12.400 2.370 3.426 1.00 94.06 91 ASN A N 1
ATOM 723 C CA . ASN A 1 91 ? -12.576 3.126 2.182 1.00 94.06 91 ASN A CA 1
ATOM 724 C C . ASN A 1 91 ? -11.415 4.107 1.949 1.00 94.06 91 ASN A C 1
ATOM 726 O O . ASN A 1 91 ? -10.780 4.085 0.895 1.00 94.06 91 ASN A O 1
ATOM 730 N N . THR A 1 92 ? -11.067 4.918 2.953 1.00 94.62 92 THR A N 1
ATOM 731 C CA . THR A 1 92 ? -9.936 5.857 2.877 1.00 94.62 92 THR A CA 1
ATOM 732 C C . THR A 1 92 ? -8.615 5.113 2.663 1.00 94.62 92 THR A C 1
ATOM 734 O O . THR A 1 92 ? -7.755 5.554 1.900 1.00 94.62 92 THR A O 1
ATOM 737 N N . LEU A 1 93 ? -8.431 3.954 3.305 1.00 95.38 93 LEU A N 1
ATOM 738 C CA . LEU A 1 93 ? -7.256 3.114 3.089 1.00 95.38 93 LEU A CA 1
ATOM 739 C C . LEU A 1 93 ? -7.180 2.569 1.658 1.00 95.38 93 LEU A C 1
ATOM 741 O O . LEU A 1 93 ? -6.083 2.499 1.101 1.00 95.38 93 LEU A O 1
ATOM 745 N N . GLU A 1 94 ? -8.302 2.152 1.077 1.00 95.94 94 GLU A N 1
ATOM 746 C CA . GLU A 1 94 ? -8.356 1.691 -0.309 1.00 95.94 94 GLU A CA 1
ATOM 747 C C . GLU A 1 94 ? -7.974 2.815 -1.274 1.00 95.94 94 GLU A C 1
ATOM 749 O O . GLU A 1 94 ? -7.080 2.619 -2.100 1.00 95.94 94 GLU A O 1
ATOM 754 N N . GLN A 1 95 ? -8.565 4.001 -1.115 1.00 96.06 95 GLN A N 1
ATOM 755 C CA . GLN A 1 95 ? -8.226 5.180 -1.917 1.00 96.06 95 GLN A CA 1
ATOM 756 C C . GLN A 1 95 ? -6.737 5.510 -1.812 1.00 96.06 95 GLN A C 1
ATOM 758 O O . GLN A 1 95 ? -6.046 5.612 -2.826 1.00 96.06 95 GLN A O 1
ATOM 763 N N . LEU A 1 96 ? -6.209 5.556 -0.583 1.00 96.19 96 LEU A N 1
ATOM 764 C CA . LEU A 1 96 ? -4.787 5.783 -0.350 1.00 96.19 96 LEU A CA 1
ATOM 765 C C . LEU A 1 96 ? -3.937 4.720 -1.044 1.00 96.19 96 LEU A C 1
ATOM 767 O O . LEU A 1 96 ? -2.933 5.042 -1.671 1.00 96.19 96 LEU A O 1
ATOM 771 N N . TYR A 1 97 ? -4.311 3.446 -0.927 1.00 96.69 97 TYR A N 1
ATOM 772 C CA . TYR A 1 97 ? -3.596 2.361 -1.585 1.00 96.69 97 TYR A CA 1
ATOM 773 C C . TYR A 1 97 ? -3.575 2.542 -3.104 1.00 96.69 97 TYR A C 1
ATOM 775 O O . TYR A 1 97 ? -2.511 2.380 -3.702 1.00 96.69 97 TYR A O 1
ATOM 783 N N . LEU A 1 98 ? -4.710 2.870 -3.723 1.00 95.94 98 LEU A N 1
ATOM 784 C CA . LEU A 1 98 ? -4.810 3.077 -5.167 1.00 95.94 98 LEU A CA 1
ATOM 785 C C . LEU A 1 98 ? -3.936 4.243 -5.636 1.00 95.94 98 LEU A C 1
ATOM 787 O O . LEU A 1 98 ? -3.248 4.084 -6.649 1.00 95.94 98 LEU A O 1
ATOM 791 N N . GLU A 1 99 ? -3.903 5.330 -4.864 1.00 95.56 99 GLU A N 1
ATOM 792 C CA . GLU A 1 99 ? -3.092 6.522 -5.126 1.00 95.56 99 GLU A CA 1
ATOM 793 C C . GLU A 1 99 ? -1.590 6.219 -5.043 1.00 95.56 99 GLU A C 1
ATOM 795 O O . GLU A 1 99 ? -0.814 6.542 -5.943 1.00 95.56 99 GLU A O 1
ATOM 800 N N . ILE A 1 100 ? -1.151 5.504 -4.000 1.00 95.88 100 ILE A N 1
ATOM 801 C CA . ILE A 1 100 ? 0.281 5.233 -3.801 1.00 95.88 100 ILE A CA 1
ATOM 802 C C . ILE A 1 100 ? 0.789 4.013 -4.575 1.00 95.88 100 ILE A C 1
ATOM 804 O O . ILE A 1 100 ? 1.996 3.873 -4.783 1.00 95.88 100 ILE A O 1
ATOM 808 N N . ARG A 1 101 ? -0.096 3.098 -4.997 1.00 96.25 101 ARG A N 1
ATOM 809 C CA . ARG A 1 101 ? 0.232 1.859 -5.733 1.00 96.25 101 ARG A CA 1
ATOM 810 C C . ARG A 1 101 ? 1.271 2.034 -6.853 1.00 96.25 101 ARG A C 1
ATOM 812 O O . ARG A 1 101 ? 2.120 1.146 -6.984 1.00 96.25 101 ARG A O 1
ATOM 819 N N . PRO A 1 102 ? 1.258 3.114 -7.656 1.00 95.44 102 PRO A N 1
ATOM 820 C CA . PRO A 1 102 ? 2.216 3.317 -8.746 1.00 95.44 102 PRO A CA 1
ATOM 821 C C . PRO A 1 102 ? 3.649 3.528 -8.241 1.00 95.44 102 PRO A C 1
ATOM 823 O O . PRO A 1 102 ? 4.606 3.190 -8.941 1.00 95.44 102 PRO A O 1
ATOM 826 N N . TRP A 1 103 ? 3.783 4.042 -7.017 1.00 95.44 103 TRP A N 1
ATOM 827 C CA . TRP A 1 103 ? 5.037 4.390 -6.355 1.00 95.44 103 TRP A CA 1
ATOM 828 C C . TRP A 1 103 ? 5.653 3.218 -5.586 1.00 95.44 103 TRP A C 1
ATOM 830 O O . TRP A 1 103 ? 6.872 3.163 -5.413 1.00 95.44 103 TRP A O 1
ATOM 840 N N . ILE A 1 104 ? 4.840 2.250 -5.148 1.00 95.19 104 ILE A N 1
ATOM 841 C CA . ILE A 1 104 ? 5.299 1.085 -4.376 1.00 95.19 104 ILE A CA 1
ATOM 842 C C . ILE A 1 104 ? 6.345 0.318 -5.188 1.00 95.19 104 ILE A C 1
ATOM 844 O O . ILE A 1 104 ? 6.062 -0.153 -6.281 1.00 95.19 104 ILE A O 1
ATOM 848 N N . LYS A 1 105 ? 7.566 0.120 -4.686 1.00 89.94 105 LYS A N 1
ATOM 849 C CA . LYS A 1 105 ? 8.609 -0.593 -5.456 1.00 89.94 105 LYS A CA 1
ATOM 850 C C . LYS A 1 105 ? 8.375 -2.107 -5.492 1.00 89.94 105 LYS A C 1
ATOM 852 O O . LYS A 1 105 ? 8.487 -2.712 -6.553 1.00 89.94 105 LYS A O 1
ATOM 857 N N . SER A 1 106 ? 7.984 -2.695 -4.364 1.00 88.50 106 SER A N 1
ATOM 858 C CA . SER A 1 106 ? 7.777 -4.138 -4.167 1.00 88.50 106 SER A CA 1
ATOM 859 C C . SER A 1 106 ? 6.296 -4.537 -4.202 1.00 88.50 106 SER A C 1
ATOM 861 O O . SER A 1 106 ? 5.811 -5.239 -3.316 1.00 88.50 106 SER A O 1
ATOM 863 N N . HIS A 1 107 ? 5.544 -4.040 -5.185 1.00 94.62 107 HIS A N 1
ATOM 864 C CA . HIS A 1 107 ? 4.133 -4.414 -5.334 1.00 94.62 107 HIS A CA 1
ATOM 865 C C . HIS A 1 107 ? 4.021 -5.823 -5.936 1.00 94.62 107 HIS A C 1
ATOM 867 O O . HIS A 1 107 ? 4.835 -6.171 -6.797 1.00 94.62 107 HIS A O 1
ATOM 873 N N . PRO A 1 108 ? 3.040 -6.638 -5.517 1.00 92.69 108 PRO A N 1
ATOM 874 C CA . PRO A 1 108 ? 2.777 -7.927 -6.141 1.00 92.69 108 PRO A CA 1
ATOM 875 C C . PRO A 1 108 ? 2.455 -7.771 -7.628 1.00 92.69 108 PRO A C 1
ATOM 877 O O . PRO A 1 108 ? 1.633 -6.947 -8.003 1.00 92.69 108 PRO A O 1
ATOM 880 N N . GLN A 1 109 ? 3.073 -8.593 -8.471 1.00 93.31 109 GLN A N 1
ATOM 881 C CA . GLN A 1 109 ? 2.811 -8.583 -9.907 1.00 93.31 109 GLN A CA 1
ATOM 882 C C . GLN A 1 109 ? 1.417 -9.154 -10.189 1.00 93.31 109 GLN A C 1
ATOM 884 O O . GLN A 1 109 ? 1.247 -10.369 -10.264 1.00 93.31 109 GLN A O 1
ATOM 889 N N . ILE A 1 110 ? 0.418 -8.276 -10.313 1.00 95.31 110 ILE A N 1
ATOM 890 C CA . ILE A 1 110 ? -0.991 -8.660 -10.492 1.00 95.31 110 ILE A CA 1
ATOM 891 C C . ILE A 1 110 ? -1.171 -9.489 -11.757 1.00 95.31 110 ILE A C 1
ATOM 893 O O . ILE A 1 110 ? -1.840 -10.508 -11.718 1.00 95.31 110 ILE A O 1
ATOM 897 N N . ASN A 1 111 ? -0.502 -9.104 -12.840 1.00 94.94 111 ASN A N 1
ATOM 898 C CA . ASN A 1 111 ? -0.520 -9.827 -14.107 1.00 94.94 111 ASN A CA 1
ATOM 899 C C . ASN A 1 111 ? -0.072 -11.296 -13.978 1.00 94.94 111 ASN A C 1
ATOM 901 O O . ASN A 1 111 ? -0.594 -12.146 -14.686 1.00 94.94 111 ASN A O 1
ATOM 905 N N . ILE A 1 112 ? 0.854 -11.605 -13.063 1.00 94.38 112 ILE A N 1
ATOM 906 C CA . ILE A 1 112 ? 1.271 -12.986 -12.773 1.00 94.38 112 ILE A CA 1
ATOM 907 C C . ILE A 1 112 ? 0.252 -13.668 -11.860 1.00 94.38 112 ILE A C 1
ATOM 909 O O . ILE A 1 112 ? -0.129 -14.804 -12.106 1.00 94.38 112 ILE A O 1
ATOM 913 N N . LEU A 1 113 ? -0.212 -12.973 -10.817 1.00 92.56 113 LEU A N 1
ATOM 914 C CA . LEU A 1 113 ? -1.184 -13.524 -9.867 1.00 92.56 113 LEU A CA 1
ATOM 915 C C . LEU A 1 113 ? -2.529 -13.871 -10.516 1.00 92.56 113 LEU A C 1
ATOM 917 O O . LEU A 1 113 ? -3.210 -14.768 -10.033 1.00 92.56 113 LEU A O 1
ATOM 921 N N . THR A 1 114 ? -2.918 -13.159 -11.573 1.00 94.31 114 THR A N 1
ATOM 922 C CA . THR A 1 114 ? -4.177 -13.387 -12.292 1.00 94.31 114 THR A CA 1
ATOM 923 C C . THR A 1 114 ? -3.998 -14.136 -13.609 1.00 94.31 114 THR A C 1
ATOM 925 O O . THR A 1 114 ? -4.964 -14.216 -14.359 1.00 94.31 114 THR A O 1
ATOM 928 N N . ASP A 1 115 ? -2.789 -14.618 -13.916 1.00 95.00 115 ASP A N 1
ATOM 929 C CA . ASP A 1 115 ? -2.443 -15.297 -15.176 1.00 95.00 115 ASP A CA 1
ATOM 930 C C . ASP A 1 115 ? -2.829 -14.504 -16.445 1.00 95.00 115 ASP A C 1
ATOM 932 O O . ASP A 1 115 ? -3.386 -15.010 -17.415 1.00 95.00 115 ASP A O 1
ATOM 936 N N . ARG A 1 116 ? -2.560 -13.193 -16.421 1.00 94.38 116 ARG A N 1
ATOM 937 C CA . ARG A 1 116 ? -2.825 -12.255 -17.525 1.00 94.38 116 ARG A CA 1
ATOM 938 C C . ARG A 1 116 ? -1.531 -11.566 -17.938 1.00 94.38 116 ARG A C 1
ATOM 940 O O . ARG A 1 116 ? -1.315 -10.413 -17.569 1.00 94.38 116 ARG A O 1
ATOM 947 N N . PRO A 1 117 ? -0.636 -12.219 -18.697 1.00 90.88 117 PRO A N 1
ATOM 948 C CA . PRO A 1 117 ? 0.715 -11.711 -18.951 1.00 90.88 117 PRO A CA 1
ATOM 949 C C . PRO A 1 117 ? 0.753 -10.343 -19.654 1.00 90.88 117 PRO A C 1
ATOM 951 O O . PRO A 1 117 ? 1.704 -9.588 -19.454 1.00 90.88 117 PRO A O 1
ATOM 954 N N . LYS A 1 118 ? -0.284 -10.000 -20.433 1.00 91.31 118 LYS A N 1
ATOM 955 C CA . LYS A 1 118 ? -0.423 -8.707 -21.130 1.00 91.31 118 LYS A CA 1
ATOM 956 C C . LYS A 1 118 ? -0.943 -7.574 -20.237 1.00 91.31 118 LYS A C 1
ATOM 958 O O . LYS A 1 118 ? -0.866 -6.406 -20.617 1.00 91.31 118 LYS A O 1
ATOM 963 N N . ALA A 1 119 ? -1.458 -7.896 -19.054 1.00 95.69 119 ALA A N 1
ATOM 964 C CA . ALA A 1 119 ? -1.995 -6.913 -18.131 1.00 95.69 119 ALA A CA 1
ATOM 965 C C . ALA A 1 119 ? -0.902 -6.069 -17.471 1.00 95.69 119 ALA A C 1
ATOM 967 O O . ALA A 1 119 ? 0.239 -6.498 -17.271 1.00 95.69 119 ALA A O 1
ATOM 968 N N . CYS A 1 120 ? -1.271 -4.860 -17.045 1.00 96.25 120 CYS A N 1
ATOM 969 C CA . CYS A 1 120 ? -0.409 -4.046 -16.204 1.00 96.25 120 CYS A CA 1
ATOM 970 C C . CYS A 1 120 ? -0.031 -4.817 -14.920 1.00 96.25 120 CYS A C 1
ATOM 972 O O . CYS A 1 120 ? -0.922 -5.231 -14.175 1.00 96.25 120 CYS A O 1
ATOM 974 N N . PRO A 1 121 ? 1.262 -4.930 -14.558 1.00 95.69 121 PRO A N 1
ATOM 975 C CA . PRO A 1 121 ? 1.680 -5.672 -13.367 1.00 95.69 121 PRO A CA 1
ATOM 976 C C . PRO A 1 121 ? 1.234 -5.032 -12.045 1.00 95.69 121 PRO A C 1
ATOM 978 O O . PRO A 1 121 ? 1.388 -5.648 -10.998 1.00 95.69 121 PRO A O 1
ATOM 981 N N . ARG A 1 122 ? 0.708 -3.800 -12.069 1.00 95.38 122 ARG A N 1
ATOM 982 C CA . ARG A 1 122 ? 0.259 -3.064 -10.877 1.00 95.38 122 ARG A CA 1
ATOM 983 C C . ARG A 1 122 ? -1.254 -3.100 -10.700 1.00 95.38 122 ARG A C 1
ATOM 985 O O . ARG A 1 122 ? -1.727 -3.351 -9.599 1.00 95.38 122 ARG A O 1
ATOM 992 N N . CYS A 1 123 ? -2.016 -2.795 -11.751 1.00 95.88 123 CYS A N 1
ATOM 993 C CA . CYS A 1 123 ? -3.478 -2.731 -11.671 1.00 95.88 123 CYS A CA 1
ATOM 994 C C . CYS A 1 123 ? -4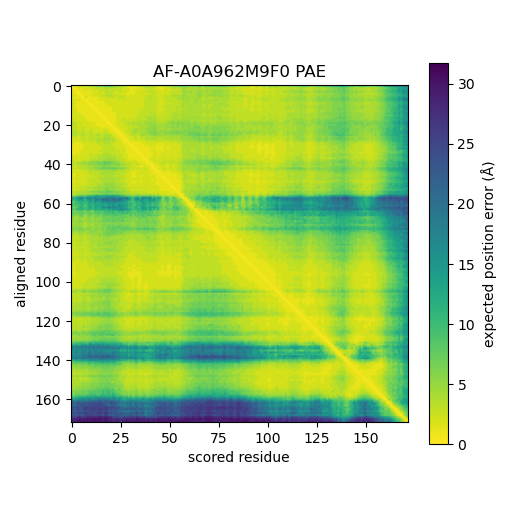.200 -3.917 -12.311 1.00 95.88 123 CYS A C 1
ATOM 996 O O . CYS A 1 123 ? -5.385 -4.074 -12.055 1.00 95.88 123 CYS A O 1
ATOM 998 N N . GLY A 1 124 ? -3.521 -4.743 -13.112 1.00 95.88 124 GLY A N 1
ATOM 999 C CA . GLY A 1 124 ? -4.131 -5.905 -13.762 1.00 95.88 124 GLY A CA 1
ATOM 1000 C C . GLY A 1 124 ? -5.014 -5.587 -14.974 1.00 95.88 124 GLY A C 1
ATOM 1001 O O . GLY A 1 124 ? -5.647 -6.497 -15.499 1.00 95.88 124 GLY A O 1
ATOM 1002 N N . ILE A 1 125 ? -5.050 -4.334 -15.439 1.00 95.62 125 ILE A N 1
ATOM 1003 C CA . ILE A 1 125 ? -5.822 -3.930 -16.625 1.00 95.62 125 ILE A CA 1
ATOM 1004 C C . ILE A 1 125 ? -4.979 -4.163 -17.888 1.00 95.62 125 ILE A C 1
ATOM 1006 O O . ILE A 1 125 ? -3.814 -3.748 -17.943 1.00 95.62 125 ILE A O 1
ATOM 1010 N N . GLU A 1 126 ? -5.553 -4.836 -18.882 1.00 95.00 126 GLU A N 1
ATOM 1011 C CA . GLU A 1 126 ? -4.931 -5.132 -20.182 1.00 95.00 126 GLU A CA 1
ATOM 1012 C C . GLU A 1 126 ? -4.890 -3.912 -21.105 1.00 95.00 126 GLU A C 1
ATOM 1014 O O . GLU A 1 126 ? -5.619 -2.952 -20.894 1.00 95.00 126 GLU A O 1
ATOM 1019 N N . ASP A 1 127 ? -3.983 -3.918 -22.085 1.00 92.56 127 ASP A N 1
ATOM 1020 C CA . ASP A 1 127 ? -3.862 -2.895 -23.142 1.00 92.56 127 ASP A CA 1
ATOM 1021 C C . ASP A 1 127 ? -3.666 -1.440 -22.671 1.00 92.56 127 ASP A C 1
ATOM 1023 O O . ASP A 1 127 ? -3.858 -0.472 -23.406 1.00 92.56 127 ASP A O 1
ATOM 1027 N N . THR A 1 128 ? -3.188 -1.263 -21.440 1.00 95.12 128 THR A N 1
ATOM 1028 C CA . THR A 1 128 ? -2.943 0.060 -20.838 1.00 95.12 128 THR A CA 1
ATOM 1029 C C . THR A 1 128 ? -1.476 0.478 -20.848 1.00 95.12 128 THR A C 1
ATOM 1031 O O . THR A 1 128 ? -1.150 1.640 -20.579 1.00 95.12 128 THR A O 1
ATOM 1034 N N . MET A 1 129 ? -0.565 -0.455 -21.122 1.00 95.56 129 MET A N 1
ATOM 1035 C CA . MET A 1 129 ? 0.876 -0.226 -21.060 1.00 95.56 129 MET A CA 1
ATOM 1036 C C . MET A 1 129 ? 1.378 0.395 -22.366 1.00 95.56 129 MET A C 1
ATOM 1038 O O . MET A 1 129 ? 1.175 -0.151 -23.443 1.00 95.56 129 MET A O 1
ATOM 1042 N N . HIS A 1 130 ? 2.092 1.515 -22.272 1.00 94.19 130 HIS A N 1
ATOM 1043 C CA . HIS A 1 130 ? 2.761 2.142 -23.414 1.00 94.19 130 HIS A CA 1
ATOM 1044 C C . HIS A 1 130 ? 4.226 2.421 -23.089 1.00 94.19 130 HIS A C 1
ATOM 1046 O O . HIS A 1 130 ? 4.588 2.616 -21.927 1.00 94.19 130 HIS A O 1
ATOM 1052 N N . ILE A 1 131 ? 5.077 2.433 -24.114 1.00 93.12 131 ILE A N 1
ATOM 1053 C CA . ILE A 1 131 ? 6.506 2.710 -23.956 1.00 93.12 131 ILE A CA 1
ATOM 1054 C C . ILE A 1 131 ? 6.686 4.174 -23.550 1.00 93.12 131 ILE A C 1
ATOM 1056 O O . ILE A 1 131 ? 6.203 5.078 -24.225 1.00 93.12 131 ILE A O 1
ATOM 1060 N N . THR A 1 132 ? 7.410 4.403 -22.459 1.00 91.81 132 THR A N 1
ATOM 1061 C CA . THR A 1 132 ? 7.785 5.747 -21.993 1.00 91.81 132 THR A CA 1
ATOM 1062 C C . THR A 1 132 ? 9.251 6.047 -22.274 1.00 91.81 132 THR A C 1
ATOM 1064 O O . THR A 1 132 ? 9.599 7.176 -22.592 1.00 91.81 132 THR A O 1
ATOM 1067 N N . MET A 1 133 ? 10.126 5.045 -22.171 1.00 87.19 133 MET A N 1
ATOM 1068 C CA . MET A 1 133 ? 11.555 5.205 -22.435 1.00 87.19 133 MET A CA 1
ATOM 1069 C C . MET A 1 133 ? 12.068 3.941 -23.116 1.00 87.19 133 MET A C 1
ATOM 1071 O O . MET A 1 133 ? 12.007 2.853 -22.541 1.00 87.19 133 MET A O 1
ATOM 1075 N N . LYS A 1 134 ? 12.542 4.095 -24.357 1.00 78.31 134 LYS A N 1
ATOM 1076 C CA . LYS A 1 134 ? 12.917 2.964 -25.214 1.00 78.31 134 LYS A CA 1
ATOM 1077 C C . LYS A 1 134 ? 14.144 2.224 -24.692 1.00 78.31 134 LYS A C 1
ATOM 1079 O O . LYS A 1 134 ? 14.108 1.006 -24.624 1.00 78.31 134 LYS A O 1
ATOM 1084 N N . TYR A 1 135 ? 15.192 2.930 -24.272 1.00 79.94 135 TYR A N 1
ATOM 1085 C CA . TYR A 1 135 ? 16.419 2.274 -23.830 1.00 79.94 135 TYR A CA 1
ATOM 1086 C C . TYR A 1 135 ? 17.004 2.948 -22.599 1.00 79.94 135 TYR A C 1
ATOM 1088 O O . TYR A 1 135 ? 17.297 4.140 -22.604 1.00 79.94 135 TYR A O 1
ATOM 1096 N N . LYS A 1 136 ? 17.229 2.148 -21.560 1.00 81.38 136 LYS A N 1
ATOM 1097 C CA . LYS A 1 136 ? 18.151 2.465 -20.473 1.00 81.38 136 LYS A CA 1
ATOM 1098 C C . LYS A 1 136 ? 19.135 1.320 -20.320 1.00 81.38 136 LYS A C 1
ATOM 1100 O O . LYS A 1 136 ? 18.732 0.180 -20.075 1.00 81.38 136 LYS A O 1
ATOM 1105 N N . ALA A 1 137 ? 20.413 1.637 -20.482 1.00 77.56 137 ALA A N 1
ATOM 1106 C CA . ALA A 1 137 ? 21.492 0.703 -20.226 1.00 77.56 137 ALA A CA 1
ATOM 1107 C C . ALA A 1 137 ? 21.775 0.610 -18.717 1.00 77.56 137 ALA A C 1
ATOM 1109 O O . ALA A 1 137 ? 21.618 1.568 -17.960 1.00 77.56 137 ALA A O 1
ATOM 1110 N N . THR A 1 138 ? 22.174 -0.578 -18.295 1.00 79.56 138 THR A N 1
ATOM 1111 C CA . THR A 1 138 ? 22.780 -0.905 -16.999 1.00 79.56 138 THR A CA 1
ATOM 1112 C C . THR A 1 138 ? 24.039 -1.722 -17.285 1.00 79.56 138 THR A C 1
ATOM 1114 O O . THR A 1 138 ? 24.198 -2.167 -18.420 1.00 79.56 138 THR A O 1
ATOM 1117 N N . ASN A 1 139 ? 24.882 -1.974 -16.278 1.00 74.06 139 ASN A N 1
ATOM 1118 C CA . ASN A 1 139 ? 26.216 -2.581 -16.439 1.00 74.06 139 ASN A CA 1
ATOM 1119 C C . ASN A 1 139 ? 26.289 -3.857 -17.309 1.00 74.06 139 ASN A C 1
ATOM 1121 O O . ASN A 1 139 ? 27.361 -4.163 -17.809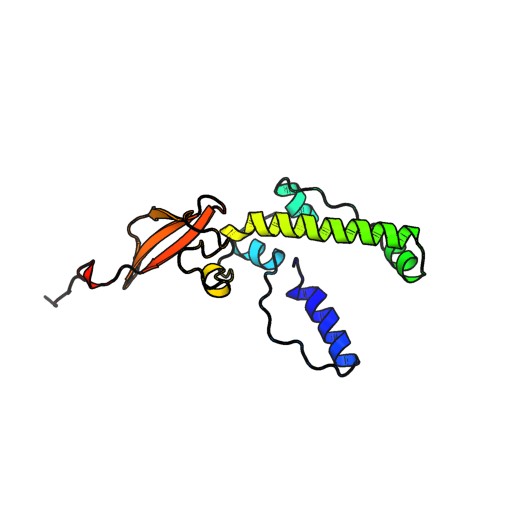 1.00 74.06 139 ASN A O 1
ATOM 1125 N N . GLY A 1 140 ? 25.187 -4.585 -17.534 1.00 75.19 140 GLY A N 1
ATOM 1126 C CA . GLY A 1 140 ? 25.153 -5.690 -18.506 1.00 75.19 140 GLY A CA 1
ATOM 1127 C C . GLY A 1 140 ? 23.892 -5.801 -19.369 1.00 75.19 140 GLY A C 1
ATOM 1128 O O . GLY A 1 140 ? 23.817 -6.694 -20.208 1.00 75.19 140 GLY A O 1
ATOM 1129 N N . ASN A 1 141 ? 22.890 -4.933 -19.179 1.00 84.06 141 ASN A N 1
ATOM 1130 C CA . ASN A 1 141 ? 21.553 -5.117 -19.757 1.00 84.06 141 ASN A CA 1
ATOM 1131 C C . ASN A 1 141 ? 20.943 -3.819 -20.279 1.00 84.06 141 ASN A C 1
ATOM 1133 O O . ASN A 1 141 ? 21.040 -2.780 -19.620 1.00 84.06 141 ASN A O 1
ATOM 1137 N N . LYS A 1 142 ? 20.225 -3.903 -21.404 1.00 88.00 142 LYS A N 1
ATOM 1138 C CA . LYS A 1 142 ? 19.308 -2.852 -21.864 1.00 88.00 142 LYS A CA 1
ATOM 1139 C C . LYS A 1 142 ? 17.879 -3.149 -21.412 1.00 88.00 142 LYS A C 1
ATOM 1141 O O . LYS A 1 142 ? 17.441 -4.297 -21.397 1.00 88.00 142 LYS A O 1
ATOM 1146 N N . TYR A 1 143 ? 17.150 -2.102 -21.042 1.00 90.75 143 TYR A N 1
ATOM 1147 C CA . TYR A 1 143 ? 15.754 -2.188 -20.618 1.00 90.75 143 TYR A CA 1
ATOM 1148 C C . TYR A 1 143 ? 14.877 -1.195 -21.377 1.00 90.75 143 TYR A C 1
ATOM 1150 O O . TYR A 1 143 ? 15.276 -0.042 -21.562 1.00 90.75 143 TYR A O 1
ATOM 1158 N N . VAL A 1 144 ? 13.663 -1.632 -21.712 1.00 92.50 144 VAL A N 1
ATOM 1159 C CA . VAL A 1 144 ? 12.552 -0.773 -22.145 1.00 92.50 144 VAL A CA 1
ATOM 1160 C C . VAL A 1 144 ? 11.656 -0.526 -20.938 1.00 92.50 144 VAL A C 1
ATOM 1162 O O . VAL A 1 144 ? 11.372 -1.444 -20.164 1.00 92.50 144 VAL A O 1
ATOM 1165 N N . TYR A 1 145 ? 11.208 0.714 -20.766 1.00 93.56 145 TYR A N 1
ATOM 1166 C CA . TYR A 1 145 ? 10.298 1.102 -19.695 1.00 93.56 145 TYR A CA 1
ATOM 1167 C C . TYR A 1 145 ? 8.923 1.437 -20.252 1.00 93.56 145 TYR A C 1
ATOM 1169 O O . TYR A 1 145 ? 8.787 2.193 -21.217 1.00 93.56 145 TYR A O 1
ATOM 1177 N N . TYR A 1 146 ? 7.909 0.931 -19.562 1.00 94.75 146 TYR A N 1
ATOM 1178 C CA . TYR A 1 146 ? 6.505 1.121 -19.877 1.00 94.75 146 TYR A CA 1
ATOM 1179 C C . TYR A 1 146 ? 5.806 1.843 -18.732 1.00 94.75 146 TYR A C 1
ATOM 1181 O O . TYR A 1 146 ? 6.158 1.663 -17.560 1.00 94.75 146 TYR A O 1
ATOM 1189 N N . ARG A 1 147 ? 4.774 2.611 -19.065 1.00 95.75 147 ARG A N 1
ATOM 1190 C CA . ARG A 1 147 ? 3.868 3.241 -18.107 1.00 95.75 147 ARG A CA 1
ATOM 1191 C C . ARG A 1 147 ? 2.434 2.828 -18.404 1.00 95.75 147 ARG A C 1
ATOM 1193 O O . ARG A 1 147 ? 2.020 2.771 -19.558 1.00 95.75 147 ARG A O 1
ATOM 1200 N N . CYS A 1 148 ? 1.682 2.536 -17.353 1.00 96.81 148 CYS A N 1
ATOM 1201 C CA . CYS A 1 148 ? 0.250 2.274 -17.444 1.00 96.81 148 CYS A CA 1
ATOM 1202 C C . CYS A 1 148 ? -0.523 3.585 -17.649 1.00 96.81 148 CYS A C 1
ATOM 1204 O O . CYS A 1 148 ? -0.249 4.567 -16.958 1.00 96.81 148 CYS A O 1
ATOM 1206 N N . ARG A 1 149 ? -1.494 3.622 -18.567 1.00 96.56 149 ARG A N 1
ATOM 1207 C CA . ARG A 1 149 ? -2.380 4.786 -18.753 1.00 96.56 149 ARG A CA 1
ATOM 1208 C C . ARG A 1 149 ? -3.387 4.947 -17.618 1.00 96.56 149 ARG A C 1
ATOM 1210 O O . ARG A 1 149 ? -3.644 6.084 -17.240 1.00 96.56 149 ARG A O 1
ATOM 1217 N N . GLU A 1 150 ? -3.840 3.845 -17.029 1.00 96.19 150 GLU A N 1
ATOM 1218 C CA . GLU A 1 150 ? -4.813 3.849 -15.931 1.00 96.19 150 GLU A CA 1
ATOM 1219 C C . GLU A 1 150 ? -4.139 4.193 -14.609 1.00 96.19 150 GLU A C 1
ATOM 1221 O O . GLU A 1 150 ? -4.279 5.289 -14.081 1.00 96.19 150 GLU A O 1
ATOM 1226 N N . CYS A 1 151 ? -3.308 3.286 -14.095 1.00 95.56 151 CYS A N 1
ATOM 1227 C CA . CYS A 1 151 ? -2.729 3.460 -12.770 1.00 95.56 151 CYS A CA 1
ATOM 1228 C C . CYS A 1 151 ? -1.409 4.231 -12.773 1.00 95.56 151 CYS A C 1
ATOM 1230 O O . CYS A 1 151 ? -0.769 4.282 -11.741 1.00 95.56 151 CYS A O 1
ATOM 1232 N N . LYS A 1 152 ? -0.894 4.720 -13.907 1.00 95.88 152 LYS A N 1
ATOM 1233 C CA . LYS A 1 152 ? 0.404 5.440 -14.002 1.00 95.88 152 LYS A CA 1
ATOM 1234 C C . LYS A 1 152 ? 1.646 4.666 -13.526 1.00 95.88 152 LYS A C 1
ATOM 1236 O O . LYS A 1 152 ? 2.761 5.183 -13.565 1.00 95.88 152 LYS A O 1
ATOM 1241 N N . GLY A 1 153 ? 1.481 3.404 -13.134 1.00 94.88 153 GLY A N 1
ATOM 1242 C CA . GLY A 1 153 ? 2.545 2.546 -12.631 1.00 94.88 153 GLY A CA 1
ATOM 1243 C C . GLY A 1 153 ? 3.572 2.232 -13.710 1.00 94.88 153 GLY A C 1
ATOM 1244 O O . GLY A 1 153 ? 3.221 2.025 -14.875 1.00 94.88 153 GLY A O 1
ATOM 1245 N N . MET A 1 154 ? 4.843 2.177 -13.315 1.00 94.00 154 MET A N 1
ATOM 1246 C CA . MET A 1 154 ? 5.931 1.810 -14.219 1.00 94.00 154 MET A CA 1
ATOM 1247 C C . MET A 1 154 ? 6.230 0.311 -14.169 1.00 94.00 154 MET A C 1
ATOM 1249 O O . MET A 1 154 ? 6.216 -0.312 -13.101 1.00 94.00 154 MET A O 1
ATOM 1253 N N . ALA A 1 155 ? 6.557 -0.234 -15.337 1.00 92.81 155 ALA A N 1
ATOM 1254 C CA . ALA A 1 155 ? 7.106 -1.569 -15.530 1.00 92.81 155 ALA A CA 1
ATOM 1255 C C . ALA A 1 155 ? 8.332 -1.489 -16.450 1.00 92.81 155 ALA A C 1
ATOM 1257 O O . ALA A 1 155 ? 8.509 -0.512 -17.179 1.00 92.81 155 ALA A O 1
ATOM 1258 N N . LYS A 1 156 ? 9.186 -2.511 -16.427 1.00 90.94 156 LYS A N 1
ATOM 1259 C CA . LYS A 1 156 ? 10.333 -2.617 -17.335 1.00 90.94 156 LYS A CA 1
ATOM 1260 C C . LYS A 1 156 ? 10.443 -4.031 -17.886 1.00 90.94 156 LYS A C 1
ATOM 1262 O O . LYS A 1 156 ? 10.197 -4.981 -17.146 1.00 90.94 156 LYS A O 1
ATOM 1267 N N . SER A 1 157 ? 10.856 -4.156 -19.141 1.00 89.75 157 SER A N 1
ATOM 1268 C CA . SER A 1 157 ? 11.250 -5.431 -19.744 1.00 89.75 157 SER A CA 1
ATOM 1269 C C . SER A 1 157 ? 12.727 -5.383 -20.115 1.00 89.75 157 SER A C 1
ATOM 1271 O O . SER A 1 157 ? 13.246 -4.337 -20.516 1.00 89.75 157 SER A O 1
ATOM 1273 N N . ARG A 1 158 ? 13.422 -6.510 -19.947 1.00 89.19 158 ARG A N 1
ATOM 1274 C CA . ARG A 1 158 ? 14.783 -6.677 -20.464 1.00 89.19 158 ARG A CA 1
ATOM 1275 C C . ARG A 1 158 ? 14.708 -6.758 -21.989 1.00 89.19 158 ARG A C 1
ATOM 1277 O O . ARG A 1 158 ? 13.826 -7.425 -22.521 1.00 89.19 158 ARG A O 1
ATOM 1284 N N . VAL A 1 159 ? 15.621 -6.075 -22.664 1.00 86.25 159 VAL A N 1
ATOM 1285 C CA . VAL A 1 159 ? 15.851 -6.219 -24.104 1.00 86.25 159 VAL A CA 1
ATOM 1286 C C . VAL A 1 159 ? 16.837 -7.379 -24.295 1.00 86.25 159 VAL A C 1
ATOM 1288 O O . VAL A 1 159 ? 17.874 -7.364 -23.625 1.00 86.25 159 VAL A O 1
ATOM 1291 N N . PRO A 1 160 ? 16.534 -8.390 -25.129 1.00 81.81 160 PRO A N 1
ATOM 1292 C CA . PRO A 1 160 ? 17.457 -9.489 -25.421 1.00 81.81 160 PRO A CA 1
ATOM 1293 C C . PRO A 1 160 ? 18.796 -9.005 -25.999 1.00 81.81 160 PRO A C 1
ATOM 1295 O O . PRO A 1 160 ? 18.842 -7.982 -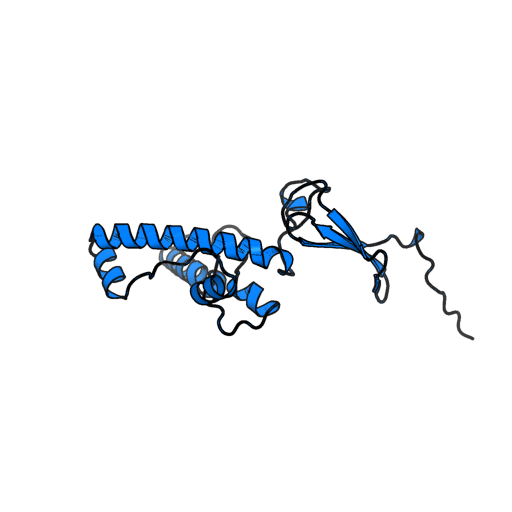26.681 1.00 81.81 160 PRO A O 1
ATOM 1298 N N . GLU A 1 161 ? 19.880 -9.745 -25.746 1.00 74.06 161 GLU A N 1
ATOM 1299 C CA . GLU A 1 161 ? 21.238 -9.375 -26.192 1.00 74.06 161 GLU A CA 1
ATOM 1300 C C . GLU A 1 161 ? 21.383 -9.380 -27.718 1.00 74.06 161 GLU A C 1
ATOM 1302 O O . GLU A 1 161 ? 22.074 -8.535 -28.265 1.00 74.06 161 GLU A O 1
ATOM 1307 N N . GLU A 1 162 ? 20.640 -10.227 -28.428 1.00 68.50 162 GLU A N 1
ATOM 1308 C CA . GLU A 1 162 ? 20.599 -10.248 -29.900 1.00 68.50 162 GLU A CA 1
ATOM 1309 C C . GLU A 1 162 ? 20.169 -8.903 -30.514 1.00 68.50 162 GLU A C 1
ATOM 1311 O O . GLU A 1 162 ? 20.481 -8.605 -31.663 1.00 68.50 162 GLU A O 1
ATOM 1316 N N . GLN A 1 163 ? 19.478 -8.058 -29.742 1.00 64.19 163 GLN A N 1
ATOM 1317 C CA . GLN A 1 163 ? 19.017 -6.740 -30.176 1.00 64.19 163 GLN A CA 1
ATOM 1318 C C . GLN A 1 163 ? 20.023 -5.617 -29.848 1.00 64.19 163 GLN A C 1
ATOM 1320 O O .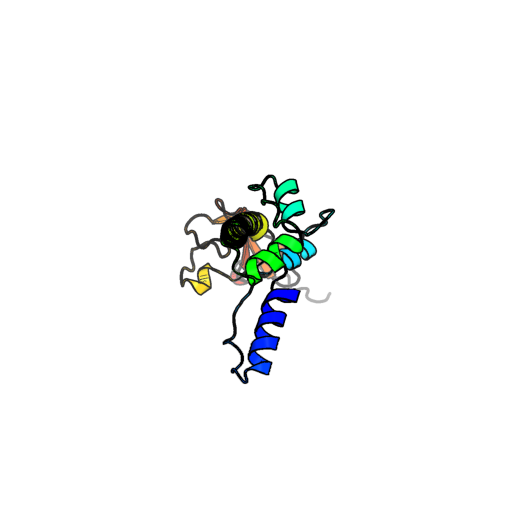 GLN A 1 163 ? 19.730 -4.443 -30.094 1.00 64.19 163 GLN A O 1
ATOM 1325 N N . TYR A 1 164 ? 21.198 -5.929 -29.274 1.00 63.19 164 TYR A N 1
ATOM 1326 C CA . TYR A 1 164 ? 22.295 -4.971 -29.100 1.00 63.19 164 TYR A CA 1
ATOM 1327 C C . TYR A 1 164 ? 23.688 -5.608 -28.952 1.00 63.19 164 TYR A C 1
ATOM 1329 O O . TYR A 1 164 ? 23.934 -6.439 -28.088 1.00 63.19 164 TYR A O 1
ATOM 1337 N N . GLN A 1 165 ? 24.665 -5.101 -29.703 1.00 62.78 165 GLN A N 1
ATOM 1338 C CA . GLN A 1 165 ? 26.054 -5.557 -29.608 1.00 62.78 165 GLN A CA 1
ATOM 1339 C C . GLN A 1 165 ? 26.717 -5.028 -28.322 1.00 62.78 165 GLN A C 1
ATOM 1341 O O . GLN A 1 165 ? 26.702 -3.819 -28.061 1.00 62.78 165 GLN A O 1
ATOM 1346 N N . LYS A 1 166 ? 27.275 -5.919 -27.492 1.00 63.84 166 LYS A N 1
ATOM 1347 C CA . LYS A 1 166 ? 28.221 -5.525 -26.435 1.00 63.84 166 LYS A CA 1
ATOM 1348 C C . LYS A 1 166 ? 29.556 -5.201 -27.106 1.00 63.84 166 LYS A C 1
ATOM 1350 O O . LYS A 1 166 ? 29.977 -5.923 -28.003 1.00 63.84 166 LYS A O 1
ATOM 1355 N N . VAL A 1 167 ? 30.182 -4.101 -26.697 1.00 68.75 167 VAL A N 1
ATOM 1356 C CA . VAL A 1 167 ? 31.519 -3.739 -27.180 1.00 68.75 167 VAL A CA 1
ATOM 1357 C C . VAL A 1 167 ? 32.511 -4.710 -26.549 1.00 68.75 167 VAL A C 1
ATOM 1359 O O . VAL A 1 167 ? 32.558 -4.809 -25.322 1.00 68.75 167 VAL A O 1
ATOM 1362 N N . ASP A 1 168 ? 33.254 -5.438 -27.379 1.00 70.25 168 ASP A N 1
ATOM 1363 C CA . ASP A 1 168 ? 34.361 -6.277 -26.930 1.00 70.25 168 ASP A CA 1
ATOM 1364 C C . ASP A 1 168 ? 35.609 -5.395 -26.830 1.00 70.25 168 ASP A C 1
ATOM 1366 O O . ASP A 1 168 ? 36.133 -4.909 -27.835 1.00 70.25 168 ASP A O 1
ATOM 1370 N N . TYR A 1 169 ? 36.028 -5.093 -25.604 1.00 69.56 169 TYR A N 1
ATOM 1371 C CA . TYR A 1 169 ? 37.248 -4.335 -25.356 1.00 69.56 169 TYR A CA 1
ATOM 1372 C C . TYR A 1 169 ? 38.420 -5.314 -25.419 1.00 69.56 169 TYR A C 1
ATOM 1374 O O . TYR A 1 169 ? 38.921 -5.763 -24.389 1.00 69.56 169 TYR A O 1
ATOM 1382 N N . HIS A 1 170 ? 38.839 -5.694 -26.625 1.00 72.94 170 HIS A N 1
ATOM 1383 C CA . HIS A 1 170 ? 40.110 -6.390 -26.780 1.00 72.94 170 HIS A CA 1
ATOM 1384 C C . HIS A 1 170 ? 41.246 -5.451 -26.352 1.00 72.94 170 HIS A C 1
ATOM 1386 O O . HIS A 1 170 ? 41.304 -4.298 -26.781 1.00 72.94 170 HIS A O 1
ATOM 1392 N N . ASN A 1 171 ? 42.103 -5.947 -25.455 1.00 60.31 171 ASN A N 1
ATOM 1393 C CA . ASN A 1 171 ? 43.232 -5.212 -24.890 1.00 60.31 171 ASN A CA 1
ATOM 1394 C C . ASN A 1 171 ? 44.178 -4.748 -26.009 1.00 60.31 171 ASN A C 1
ATOM 1396 O O . ASN A 1 171 ? 44.655 -5.580 -26.783 1.00 60.31 171 ASN A O 1
ATOM 1400 N N . ALA A 1 172 ? 44.421 -3.437 -26.071 1.00 54.44 172 ALA A N 1
ATOM 1401 C CA . ALA A 1 172 ? 45.538 -2.846 -26.804 1.00 54.44 172 ALA A CA 1
ATOM 1402 C C . ALA A 1 172 ? 46.844 -3.012 -26.017 1.00 54.44 172 ALA A C 1
ATOM 1404 O O . ALA A 1 172 ? 46.774 -2.990 -24.764 1.00 54.44 172 ALA A O 1
#